Protein AF-A0A963VWY1-F1 (afdb_monomer_lite)

Sequence (181 aa):
KQDLQNGVRTTRPFVKDAGFLKAEIKAGQFFILGGQTAYVAHVGEPIKAPNGETDARLRVVYSNGTESNLLLRSLQRALYKDEAGRRITEPSAGPLFSGERDDDDLASGTIYVLRSKSTLPEIESARDLVHKIGVTGGSVEKRIANAKLDPTFMMADVEVAATYQLFNINRTKLENIIHRV

Foldseek 3Di:
DVCPVVVLKDKDQLEPPPDDDQPDDDAQWWKQFPNKIKHFPDWADWDQDPVRDTKTWTWIAIPVRDTDTDIPVVVSVRLHVDPRIITIDDRPPDPQDDVDADPPWDFQWKKWKKFFPDPPPVRVVCRVPDIQIATDSDDPCVVQVQLLVDVSRVNGHIDTPDMDGDTPDNRVVVVVVVVVD

Radius of gyration: 24.77 Å; chains: 1; bounding box: 52×36×69 Å

Structure (mmCIF, N/CA/C/O backbone):
data_AF-A0A963VWY1-F1
#
_entry.id   AF-A0A963VWY1-F1
#
loop_
_atom_site.group_PDB
_atom_site.id
_atom_site.type_symbol
_atom_site.label_atom_id
_atom_site.label_alt_id
_atom_site.label_comp_id
_atom_site.label_asym_id
_atom_site.label_entity_id
_atom_site.label_seq_id
_atom_site.pdbx_PDB_ins_code
_atom_site.Cartn_x
_atom_site.Cartn_y
_atom_site.Cartn_z
_atom_site.occupancy
_atom_site.B_iso_or_equiv
_atom_site.auth_seq_id
_atom_site.auth_comp_id
_atom_site.auth_asym_id
_atom_site.auth_atom_id
_atom_site.pdbx_PDB_model_num
ATOM 1 N N . LYS A 1 1 ? -2.273 -13.011 6.881 1.00 57.59 1 LYS A N 1
ATOM 2 C CA . LYS A 1 1 ? -0.812 -13.000 7.177 1.00 57.59 1 LYS A CA 1
ATOM 3 C C . LYS A 1 1 ? 0.026 -12.801 5.917 1.00 57.59 1 LYS A C 1
ATOM 5 O O . LYS A 1 1 ? 0.867 -11.914 5.933 1.00 57.59 1 LYS A O 1
ATOM 10 N N . GLN A 1 2 ? -0.233 -13.549 4.842 1.00 61.31 2 GLN A N 1
ATOM 11 C CA . GLN A 1 2 ? 0.478 -13.410 3.564 1.00 61.31 2 GLN A CA 1
ATOM 12 C C . GLN A 1 2 ? 0.409 -11.980 2.990 1.00 61.31 2 GLN A C 1
ATOM 14 O O . GLN A 1 2 ? 1.431 -11.445 2.590 1.00 61.31 2 GLN A O 1
ATOM 19 N N . ASP A 1 3 ? -0.734 -11.294 3.094 1.00 56.38 3 ASP A N 1
ATOM 20 C CA . ASP A 1 3 ? -0.869 -9.894 2.643 1.00 56.38 3 ASP A CA 1
ATOM 21 C C . ASP A 1 3 ? 0.002 -8.885 3.404 1.00 56.38 3 ASP A C 1
ATOM 23 O O . ASP A 1 3 ? 0.471 -7.914 2.816 1.00 56.38 3 ASP A O 1
ATOM 27 N N . LEU A 1 4 ? 0.228 -9.099 4.706 1.00 57.25 4 LEU A N 1
ATOM 28 C CA . LEU A 1 4 ? 1.121 -8.256 5.511 1.00 57.25 4 LEU A CA 1
ATOM 29 C C . LEU A 1 4 ? 2.584 -8.526 5.144 1.00 57.25 4 LEU A C 1
ATOM 31 O O . LEU A 1 4 ? 3.362 -7.592 4.998 1.00 57.25 4 LEU A O 1
ATOM 35 N N . GLN A 1 5 ? 2.943 -9.797 4.942 1.00 53.28 5 GLN A N 1
ATOM 36 C CA . GLN A 1 5 ? 4.290 -10.198 4.517 1.00 53.28 5 GLN A CA 1
ATOM 37 C C . GLN A 1 5 ? 4.613 -9.699 3.105 1.00 53.28 5 GLN A C 1
ATOM 39 O O . GLN A 1 5 ? 5.717 -9.236 2.845 1.00 53.28 5 GLN A O 1
ATOM 44 N N . ASN A 1 6 ? 3.621 -9.718 2.216 1.00 52.34 6 ASN A N 1
ATOM 45 C CA . ASN A 1 6 ? 3.742 -9.226 0.851 1.00 52.34 6 ASN A CA 1
ATOM 46 C C . ASN A 1 6 ? 3.608 -7.697 0.762 1.00 52.34 6 ASN A C 1
ATOM 48 O O . ASN A 1 6 ? 3.665 -7.158 -0.343 1.00 52.34 6 ASN A O 1
ATOM 52 N N . GLY A 1 7 ? 3.383 -6.983 1.873 1.00 56.56 7 GLY A N 1
ATOM 53 C CA . GLY A 1 7 ? 3.181 -5.529 1.895 1.00 56.56 7 GLY A CA 1
ATOM 54 C C . GLY A 1 7 ? 1.988 -5.061 1.054 1.00 56.56 7 GLY A C 1
ATOM 55 O O . GLY A 1 7 ? 2.045 -4.000 0.441 1.00 56.56 7 GLY A O 1
ATOM 56 N N . VAL A 1 8 ? 0.961 -5.902 0.915 1.00 60.47 8 VAL A N 1
ATOM 57 C CA . VAL A 1 8 ? -0.335 -5.572 0.290 1.00 60.47 8 VAL A CA 1
ATOM 58 C C . VAL A 1 8 ? -1.225 -4.835 1.290 1.00 60.47 8 VAL A C 1
ATOM 60 O O . VAL A 1 8 ? -1.980 -3.943 0.919 1.00 60.47 8 VAL A O 1
ATOM 63 N N . ARG A 1 9 ? -1.100 -5.186 2.572 1.00 67.69 9 ARG A N 1
ATOM 64 C CA . ARG A 1 9 ? -1.689 -4.454 3.694 1.00 67.69 9 ARG A CA 1
ATOM 65 C C . ARG A 1 9 ? -0.564 -3.903 4.565 1.00 67.69 9 ARG A C 1
ATOM 67 O O . ARG A 1 9 ? 0.476 -4.542 4.719 1.00 67.69 9 ARG A O 1
ATOM 74 N N . THR A 1 10 ? -0.785 -2.739 5.160 1.00 74.62 10 THR A N 1
ATOM 75 C CA . THR A 1 10 ? 0.132 -2.099 6.113 1.00 74.62 10 THR A CA 1
ATOM 76 C C . THR A 1 10 ? -0.533 -1.973 7.479 1.00 74.62 10 THR A C 1
ATOM 78 O O . THR A 1 10 ? -1.756 -2.041 7.602 1.00 74.62 10 THR A O 1
ATOM 81 N N . THR A 1 11 ? 0.260 -1.824 8.537 1.00 78.31 11 THR A N 1
ATOM 82 C CA . THR A 1 11 ? -0.258 -1.570 9.885 1.00 78.31 11 THR A CA 1
ATOM 83 C C . THR A 1 11 ? -0.064 -0.104 10.241 1.00 78.31 11 THR A C 1
ATOM 85 O O . THR A 1 11 ? 0.976 0.485 9.959 1.00 78.31 11 THR A O 1
ATOM 88 N N . ARG A 1 12 ? -1.070 0.501 10.874 1.00 76.88 12 ARG A N 1
ATOM 89 C CA . ARG A 1 12 ? -0.988 1.859 11.424 1.00 76.88 12 ARG A CA 1
ATOM 90 C C . ARG A 1 12 ? -1.312 1.827 12.917 1.00 76.88 12 ARG A C 1
ATOM 92 O O . ARG A 1 12 ? -2.223 1.087 13.300 1.00 76.88 12 ARG A O 1
ATOM 99 N N . PRO A 1 13 ? -0.587 2.579 13.766 1.00 77.56 13 PRO A N 1
ATOM 100 C CA . PRO A 1 13 ? -0.974 2.823 15.154 1.00 77.56 13 PRO A CA 1
ATOM 101 C C . PRO A 1 13 ? -2.458 3.160 15.264 1.00 77.56 13 PRO A C 1
ATOM 103 O O . PRO A 1 13 ? -2.960 4.005 14.523 1.00 77.56 13 PRO A O 1
ATOM 106 N N . PHE A 1 14 ? -3.174 2.472 16.156 1.00 75.75 14 PHE A N 1
ATOM 107 C CA . PHE A 1 14 ? -4.557 2.824 16.459 1.00 75.75 14 PHE A CA 1
ATOM 108 C C . PHE A 1 14 ? -4.551 4.002 17.439 1.00 75.75 14 PHE A C 1
ATOM 110 O O . PHE A 1 14 ? -4.767 3.846 18.639 1.00 75.75 14 PHE A O 1
ATOM 117 N N . VAL A 1 15 ? -4.202 5.186 16.932 1.00 65.00 15 VAL A N 1
ATOM 118 C CA . VAL A 1 15 ? -4.105 6.398 17.750 1.00 65.00 15 VAL A CA 1
ATOM 119 C C . VAL A 1 15 ? -5.500 6.977 17.956 1.00 65.00 15 VAL A C 1
ATOM 121 O O . VAL A 1 15 ? -6.387 6.882 17.107 1.00 65.00 15 VAL A O 1
ATOM 124 N N . LYS A 1 16 ? -5.702 7.583 19.120 1.00 58.78 16 LYS A N 1
ATOM 125 C CA . LYS A 1 16 ? -6.800 8.514 19.351 1.00 58.78 16 LYS A CA 1
ATOM 126 C C . LYS A 1 16 ? -6.503 9.718 18.452 1.00 58.78 16 LYS A C 1
ATOM 128 O O . LYS A 1 16 ? -5.580 10.454 18.781 1.00 58.78 16 LYS A O 1
ATOM 133 N N . ASP A 1 17 ? -7.176 9.855 17.303 1.00 48.91 17 ASP A N 1
ATOM 134 C CA . ASP A 1 17 ? -6.952 11.002 16.410 1.00 48.91 17 ASP A CA 1
ATOM 135 C C . ASP A 1 17 ? -6.921 12.274 17.262 1.00 48.91 17 ASP A C 1
ATOM 137 O O . ASP A 1 17 ? -7.803 12.485 18.104 1.00 48.91 17 ASP A O 1
ATOM 141 N N . ALA A 1 18 ? -5.851 13.058 17.112 1.00 37.75 18 ALA A N 1
ATOM 142 C CA . ALA A 1 18 ? -5.470 14.188 17.964 1.00 37.75 18 ALA A CA 1
ATOM 143 C C . ALA A 1 18 ? -6.408 15.408 17.823 1.00 37.75 18 ALA A C 1
ATOM 145 O O . ALA A 1 18 ? -5.990 16.557 17.900 1.00 37.75 18 ALA A O 1
ATOM 146 N N . GLY A 1 19 ? -7.694 15.156 17.616 1.00 38.41 19 GLY A N 1
ATOM 147 C CA . GLY A 1 19 ? -8.718 16.141 17.351 1.00 38.41 19 GLY A CA 1
ATOM 148 C C . GLY A 1 19 ? -9.854 15.500 16.562 1.00 38.41 19 GLY A C 1
ATOM 149 O O . GLY A 1 19 ? -9.754 15.284 15.364 1.00 38.41 19 GLY A O 1
ATOM 150 N N . PHE A 1 20 ? -10.967 15.251 17.245 1.00 36.97 20 PHE A N 1
ATOM 151 C CA . PHE A 1 20 ? -12.321 15.267 16.676 1.00 36.97 20 PHE A CA 1
ATOM 152 C C . PHE A 1 20 ? -12.877 14.076 15.879 1.00 36.97 20 PHE A C 1
ATOM 154 O O . PHE A 1 20 ? -14.086 14.079 15.654 1.00 36.97 20 PHE A O 1
ATOM 161 N N . LEU A 1 21 ? -12.137 13.005 15.568 1.00 44.12 21 LEU A N 1
ATOM 162 C CA . LEU A 1 21 ? -12.748 11.814 14.948 1.00 44.12 21 LEU A CA 1
ATOM 163 C C . LEU A 1 21 ? -12.485 10.542 15.762 1.00 44.12 21 LEU A C 1
ATOM 165 O O . LEU A 1 21 ? -11.365 10.084 15.955 1.00 44.12 21 LEU A O 1
ATOM 169 N N . LYS A 1 22 ? -13.556 9.944 16.292 1.00 56.78 22 LYS A N 1
ATOM 170 C CA . LYS A 1 22 ? -13.486 8.599 16.872 1.00 56.78 22 LYS A CA 1
ATOM 171 C C . LYS A 1 22 ? -13.243 7.626 15.729 1.00 56.78 22 LYS A C 1
ATOM 173 O O . LYS A 1 22 ? -14.083 7.535 14.841 1.00 56.78 22 LYS A O 1
ATOM 178 N N . ALA A 1 23 ? -12.133 6.893 15.789 1.00 59.97 23 ALA A N 1
ATOM 179 C CA . ALA A 1 23 ? -11.786 5.888 14.791 1.00 59.97 23 ALA A CA 1
ATOM 180 C C . ALA A 1 23 ? -12.983 4.959 14.516 1.00 59.97 23 ALA A C 1
ATOM 182 O O . ALA A 1 23 ? -13.468 4.258 15.409 1.00 59.97 23 ALA A O 1
ATOM 183 N N . GLU A 1 24 ? -13.481 5.007 13.282 1.00 72.75 24 GLU A N 1
ATOM 184 C CA . GLU A 1 24 ? -14.674 4.282 12.860 1.00 72.75 24 GLU A CA 1
ATOM 185 C C . GLU A 1 24 ? -14.312 2.818 12.564 1.00 72.75 24 GLU A C 1
ATOM 187 O O . GLU A 1 24 ? -13.478 2.536 11.698 1.00 72.75 24 GLU A O 1
ATOM 192 N N . ILE A 1 25 ? -14.930 1.890 13.301 1.00 84.88 25 ILE A N 1
ATOM 193 C CA . ILE A 1 25 ? -14.765 0.442 13.127 1.00 84.88 25 ILE A CA 1
ATOM 194 C C . ILE A 1 25 ? -15.911 -0.064 12.250 1.00 84.88 25 ILE A C 1
ATOM 196 O O . ILE A 1 25 ? -17.076 0.129 12.593 1.00 84.88 25 ILE A O 1
ATOM 200 N N . LYS A 1 26 ? -15.582 -0.729 11.139 1.00 86.56 26 LYS A N 1
ATOM 201 C CA . LYS A 1 26 ? -16.558 -1.294 10.189 1.00 86.56 26 LYS A CA 1
ATOM 202 C C . LYS A 1 26 ? -16.359 -2.797 10.021 1.00 86.56 26 LYS A C 1
ATOM 204 O O . LYS A 1 26 ? -15.270 -3.315 10.270 1.00 86.56 26 LYS A O 1
ATOM 209 N N . ALA A 1 27 ? -17.407 -3.479 9.562 1.00 89.69 27 ALA A N 1
ATOM 210 C CA . ALA A 1 27 ? -17.298 -4.863 9.118 1.00 89.69 27 ALA A CA 1
ATOM 211 C C . ALA A 1 27 ? -16.254 -4.982 7.993 1.00 89.69 27 ALA A C 1
ATOM 213 O O . ALA A 1 27 ? -16.055 -4.046 7.218 1.00 89.69 27 ALA A O 1
ATOM 214 N N . GLY A 1 28 ? -15.570 -6.121 7.930 1.00 86.81 28 GLY A N 1
ATOM 215 C CA . GLY A 1 28 ? -14.507 -6.384 6.962 1.00 86.81 28 GLY A CA 1
ATOM 216 C C . GLY A 1 28 ? -13.115 -5.906 7.392 1.00 86.81 28 GLY A C 1
ATOM 217 O O . GLY A 1 28 ? -12.132 -6.275 6.760 1.00 86.81 28 GLY A O 1
ATOM 218 N N . GLN A 1 29 ? -12.999 -5.123 8.469 1.00 88.81 29 GLN A N 1
ATOM 219 C CA . GLN A 1 29 ? -11.717 -4.556 8.893 1.00 88.81 29 GLN A CA 1
ATOM 220 C C . GLN A 1 29 ? -10.916 -5.494 9.794 1.00 88.81 29 GLN A C 1
ATOM 222 O O . GLN A 1 29 ? -11.466 -6.264 10.587 1.00 88.81 29 GLN A O 1
ATOM 227 N N . PHE A 1 30 ? -9.592 -5.356 9.713 1.00 90.69 30 PHE A N 1
ATOM 228 C CA . PHE A 1 30 ? -8.630 -6.106 10.509 1.00 90.69 30 PHE A CA 1
ATOM 229 C C . PHE A 1 30 ? -7.866 -5.200 11.481 1.00 90.69 30 PHE A C 1
ATOM 231 O O . PHE A 1 30 ? -7.504 -4.062 11.171 1.00 90.69 30 PHE A O 1
ATOM 238 N N . PHE A 1 31 ? -7.560 -5.739 12.655 1.00 91.31 31 PHE A N 1
ATOM 239 C CA . PHE A 1 31 ? -6.825 -5.065 13.720 1.00 91.31 31 PHE A CA 1
ATOM 240 C C . PHE A 1 31 ? -5.796 -6.007 14.344 1.00 91.31 31 PHE A C 1
ATOM 242 O O . PHE A 1 31 ? -5.891 -7.226 14.206 1.00 91.31 31 PHE A O 1
ATOM 249 N N . ILE A 1 32 ? -4.819 -5.439 15.042 1.00 89.75 32 ILE A N 1
ATOM 250 C CA . ILE A 1 32 ? -3.920 -6.156 15.943 1.00 89.75 32 ILE A CA 1
ATOM 251 C C . ILE A 1 32 ? -4.286 -5.733 17.360 1.00 89.75 32 ILE A C 1
ATOM 253 O O . ILE A 1 32 ? -4.268 -4.540 17.660 1.00 89.75 32 ILE A O 1
ATOM 257 N N . LEU A 1 33 ? -4.633 -6.714 18.191 1.00 90.75 33 LEU A N 1
ATOM 258 C CA . LEU A 1 33 ? -4.961 -6.544 19.603 1.00 90.75 33 LEU A CA 1
ATOM 259 C C . LEU A 1 33 ? -4.267 -7.648 20.407 1.00 90.75 33 LEU A C 1
ATOM 261 O O . LEU A 1 33 ? -4.448 -8.832 20.116 1.00 90.75 33 LEU A O 1
ATOM 265 N N . GLY A 1 34 ? -3.458 -7.275 21.394 1.00 87.06 34 GLY A N 1
ATOM 266 C CA . GLY A 1 34 ? -2.678 -8.203 22.215 1.00 87.06 34 GLY A CA 1
ATOM 267 C C . GLY A 1 34 ? -1.741 -9.084 21.384 1.00 87.06 34 GLY A C 1
ATOM 268 O O . GLY A 1 34 ? -1.604 -10.272 21.662 1.00 87.06 34 GLY A O 1
ATOM 269 N N . GLY A 1 35 ? -1.184 -8.542 20.294 1.00 86.38 35 GLY A N 1
ATOM 270 C CA . GLY A 1 35 ? -0.341 -9.285 19.346 1.00 86.38 35 GLY A CA 1
ATOM 271 C C . GLY A 1 35 ? -1.087 -10.278 18.440 1.00 86.38 35 GLY A C 1
ATOM 272 O O . GLY A 1 35 ? -0.460 -10.938 17.612 1.00 86.38 35 GLY A O 1
ATOM 273 N N . GLN A 1 36 ? -2.414 -10.378 18.547 1.00 91.00 36 GLN A N 1
ATOM 274 C CA . GLN A 1 36 ? -3.244 -11.254 17.718 1.00 91.00 36 GLN A CA 1
ATOM 275 C C . GLN A 1 36 ? -4.010 -10.456 16.666 1.00 91.00 36 GLN A C 1
ATOM 277 O O . GLN A 1 36 ? -4.407 -9.315 16.897 1.00 91.00 36 GLN A O 1
ATOM 282 N N . THR A 1 37 ? -4.244 -11.061 15.498 1.00 92.44 37 THR A N 1
ATOM 283 C CA . THR A 1 37 ? -5.091 -10.439 14.475 1.00 92.44 37 THR A CA 1
ATOM 284 C C . THR A 1 37 ? -6.557 -10.644 14.836 1.00 92.44 37 THR A C 1
ATOM 286 O O . THR A 1 37 ? -6.974 -11.772 15.084 1.00 92.44 37 THR A O 1
ATOM 289 N N . ALA A 1 38 ? -7.331 -9.566 14.830 1.00 93.50 38 ALA A N 1
ATOM 290 C CA . ALA A 1 38 ? -8.768 -9.555 15.054 1.00 93.50 38 ALA A CA 1
ATOM 291 C C . ALA A 1 38 ? -9.481 -9.053 13.791 1.00 93.50 38 ALA A C 1
ATOM 293 O O . ALA A 1 38 ? -9.144 -7.992 13.268 1.00 93.50 38 ALA A O 1
ATOM 294 N N . TYR A 1 39 ? -10.456 -9.812 13.303 1.00 94.12 39 TYR A N 1
ATOM 295 C CA . TYR A 1 39 ? -11.268 -9.498 12.130 1.00 94.12 39 TYR A CA 1
ATOM 296 C C . TYR A 1 39 ? -12.703 -9.182 12.544 1.00 94.12 39 TYR A C 1
ATOM 298 O O . TYR A 1 39 ? -13.340 -9.986 13.223 1.00 94.12 39 TYR A O 1
ATOM 306 N N . VAL A 1 40 ? -13.233 -8.033 12.126 1.00 94.50 40 VAL A N 1
ATOM 307 C CA . VAL A 1 40 ? -14.630 -7.660 12.388 1.00 94.50 40 VAL A CA 1
ATOM 308 C C . VAL A 1 40 ? -15.515 -8.286 11.313 1.00 94.50 40 VAL A C 1
ATOM 310 O O . VAL A 1 40 ? -15.699 -7.725 10.237 1.00 94.50 40 VAL A O 1
ATOM 313 N N . ALA A 1 41 ? -16.073 -9.459 11.605 1.00 93.06 41 ALA A N 1
ATOM 314 C CA . ALA A 1 41 ? -16.902 -10.206 10.664 1.00 93.06 41 ALA A CA 1
ATOM 315 C C . ALA A 1 41 ? -18.294 -9.590 10.473 1.00 93.06 41 ALA A C 1
ATOM 317 O O . ALA A 1 41 ? -18.868 -9.699 9.394 1.00 93.06 41 ALA A O 1
ATOM 318 N N . HIS A 1 42 ? -18.847 -8.959 11.511 1.00 94.50 42 HIS A N 1
ATOM 319 C CA . HIS A 1 42 ? -20.174 -8.350 11.456 1.00 94.50 42 HIS A CA 1
ATOM 320 C C . HIS A 1 42 ? -20.297 -7.187 12.444 1.00 94.50 42 HIS A C 1
ATOM 322 O O . HIS A 1 42 ? -19.767 -7.264 13.556 1.00 94.50 42 HIS A O 1
ATOM 328 N N . VAL A 1 43 ? -21.039 -6.149 12.050 1.00 93.56 43 VAL A N 1
ATOM 329 C CA . VAL A 1 43 ? -21.484 -5.040 12.906 1.00 93.56 43 VAL A CA 1
ATOM 330 C C . VAL A 1 43 ? -23.007 -5.104 12.950 1.00 93.56 43 VAL A C 1
ATOM 332 O O . VAL A 1 43 ? -23.650 -5.026 11.911 1.00 93.56 43 VAL A O 1
ATOM 335 N N . GLY A 1 44 ? -23.570 -5.320 14.133 1.00 90.50 44 GLY A N 1
ATOM 336 C CA . GLY A 1 44 ? -25.011 -5.383 14.351 1.00 90.50 44 GLY A CA 1
ATOM 337 C C . GLY A 1 44 ? -25.672 -4.012 14.419 1.00 90.50 44 GLY A C 1
ATOM 338 O O . GLY A 1 44 ? -25.029 -2.982 14.220 1.00 90.50 44 GLY A O 1
ATOM 339 N N . GLU A 1 45 ? -26.962 -4.025 14.745 1.00 90.94 45 GLU A N 1
ATOM 340 C CA . GLU A 1 45 ? -27.785 -2.819 14.775 1.00 90.94 45 GLU A CA 1
ATOM 341 C C . GLU A 1 45 ? -27.235 -1.737 15.725 1.00 90.94 45 GLU A C 1
ATOM 343 O O . GLU A 1 45 ? -26.752 -2.064 16.820 1.00 90.94 45 GLU A O 1
ATOM 348 N N . PRO A 1 46 ? -27.329 -0.451 15.337 1.00 88.88 46 PRO A N 1
ATOM 349 C CA . PRO A 1 46 ? -26.943 0.676 16.174 1.00 88.88 46 PRO A CA 1
ATOM 350 C C . PRO A 1 46 ? -27.723 0.719 17.491 1.00 88.88 46 PRO A C 1
ATOM 352 O O . PRO A 1 46 ? -28.952 0.764 17.521 1.00 88.88 46 PRO A O 1
ATOM 355 N N . ILE A 1 47 ? -26.996 0.799 18.597 1.00 88.62 47 ILE A N 1
ATOM 356 C CA . ILE A 1 47 ? -27.522 0.973 19.947 1.00 88.62 47 ILE A CA 1
ATOM 357 C C . ILE A 1 47 ? -27.231 2.411 20.370 1.00 88.62 47 ILE A C 1
ATOM 359 O O . ILE A 1 47 ? -26.073 2.825 20.428 1.00 88.62 47 ILE A O 1
ATOM 363 N N . LYS A 1 48 ? -28.273 3.183 20.689 1.00 84.75 48 LYS A N 1
ATOM 364 C CA . LYS A 1 48 ? -28.097 4.518 21.273 1.00 84.75 48 LYS A CA 1
ATOM 365 C C . LYS A 1 48 ? -27.690 4.382 22.735 1.00 84.75 48 LYS A C 1
ATOM 367 O O . LYS A 1 48 ? -28.455 3.875 23.553 1.00 84.75 48 LYS A O 1
ATOM 372 N N . ALA A 1 49 ? -26.491 4.844 23.060 1.00 76.75 49 ALA A N 1
ATOM 373 C CA . ALA A 1 49 ? -26.022 4.917 24.429 1.00 76.75 49 ALA A CA 1
ATOM 374 C C . ALA A 1 49 ? -26.583 6.172 25.136 1.00 76.75 49 ALA A C 1
ATOM 376 O O . ALA A 1 49 ? -26.885 7.174 24.481 1.00 76.75 49 ALA A O 1
ATOM 377 N N . PRO A 1 50 ? -26.692 6.164 26.480 1.00 75.12 50 PRO A N 1
ATOM 378 C CA . PRO A 1 50 ? -27.242 7.288 27.251 1.00 75.12 50 PRO A CA 1
ATOM 379 C C . PRO A 1 50 ? -26.489 8.616 27.078 1.00 75.12 50 PRO A C 1
ATOM 381 O O . PRO A 1 50 ? -27.038 9.680 27.326 1.00 75.12 50 PRO A O 1
ATOM 384 N N . ASN A 1 51 ? -25.230 8.561 26.642 1.00 74.19 51 ASN A N 1
ATOM 385 C CA . ASN A 1 51 ? -24.383 9.719 26.352 1.00 74.19 51 ASN A CA 1
ATOM 386 C C . ASN A 1 51 ? -24.579 10.287 24.929 1.00 74.19 51 ASN A C 1
ATOM 388 O O . ASN A 1 51 ? -23.782 11.115 24.497 1.00 74.19 51 ASN A O 1
ATOM 392 N N . GLY A 1 52 ? -25.591 9.820 24.188 1.00 71.56 52 GLY A N 1
ATOM 393 C CA . GLY A 1 52 ? -25.878 10.249 22.816 1.00 71.56 52 GLY A CA 1
ATOM 394 C C . GLY A 1 52 ? -24.976 9.617 21.750 1.00 71.56 52 GLY A C 1
ATOM 395 O O . GLY A 1 52 ? -25.119 9.927 20.570 1.00 71.56 52 GLY A O 1
ATOM 396 N N . GLU A 1 53 ? -24.058 8.728 22.135 1.00 76.56 53 GLU A N 1
ATOM 397 C CA . GLU A 1 53 ? -23.194 8.017 21.194 1.00 76.56 53 GLU A CA 1
ATOM 398 C C . GLU A 1 53 ? -23.850 6.748 20.648 1.00 76.56 53 GLU A C 1
ATOM 400 O O . GLU A 1 53 ? -24.682 6.121 21.301 1.00 76.56 53 GLU A O 1
ATOM 405 N N . THR A 1 54 ? -23.408 6.327 19.466 1.00 81.31 54 THR A N 1
ATOM 406 C CA . THR A 1 54 ? -23.793 5.046 18.873 1.00 81.31 54 THR A CA 1
ATOM 407 C C . THR A 1 54 ? -22.794 3.955 19.260 1.00 81.31 54 THR A C 1
ATOM 409 O O . THR A 1 54 ? -21.583 4.117 19.078 1.00 81.31 54 THR A O 1
ATOM 412 N N . ASP A 1 55 ? -23.303 2.836 19.764 1.00 88.62 55 ASP A N 1
ATOM 413 C CA . ASP A 1 55 ? -22.577 1.577 19.950 1.00 88.62 55 ASP A CA 1
ATOM 414 C C . ASP A 1 55 ? -23.200 0.486 19.064 1.00 88.62 55 ASP A C 1
ATOM 416 O O . ASP A 1 55 ? -24.261 0.686 18.483 1.00 88.62 55 ASP A O 1
ATOM 420 N N . ALA A 1 56 ? -22.551 -0.663 18.927 1.00 91.44 56 ALA A N 1
ATOM 421 C CA . ALA A 1 56 ? -23.092 -1.798 18.180 1.00 91.44 56 ALA A CA 1
ATOM 422 C C . ALA A 1 56 ? -22.483 -3.107 18.685 1.00 91.44 56 ALA A C 1
ATOM 424 O O . ALA A 1 56 ? -21.358 -3.132 19.193 1.00 91.44 56 ALA A O 1
ATOM 425 N N . ARG A 1 57 ? -23.208 -4.218 18.524 1.00 94.44 57 ARG A N 1
ATOM 426 C CA . ARG A 1 57 ? -22.658 -5.560 18.768 1.00 94.44 57 ARG A CA 1
ATOM 427 C C . ARG A 1 57 ? -21.786 -5.984 17.594 1.00 94.44 57 ARG A C 1
ATOM 429 O O . ARG A 1 57 ? -22.223 -5.930 16.452 1.00 94.44 57 ARG A O 1
ATOM 436 N N . LEU A 1 58 ? -20.570 -6.428 17.874 1.00 95.56 58 LEU A N 1
ATOM 437 C CA . LEU A 1 58 ? -19.624 -6.921 16.884 1.00 95.56 58 LEU A CA 1
ATOM 438 C C . LEU A 1 58 ? -19.474 -8.430 17.000 1.00 95.56 58 LEU A C 1
ATOM 440 O O . LEU A 1 58 ? -19.327 -8.950 18.104 1.00 95.56 58 LEU A O 1
ATOM 444 N N . ARG A 1 59 ? -19.393 -9.110 15.855 1.00 96.31 59 ARG A N 1
ATOM 445 C CA . ARG A 1 59 ? -18.793 -10.446 15.777 1.00 96.31 59 ARG A CA 1
ATOM 446 C C . ARG A 1 59 ? -17.340 -10.283 15.358 1.00 96.31 59 ARG A C 1
ATOM 448 O O . ARG A 1 59 ? -17.072 -9.866 14.231 1.00 96.31 59 ARG A O 1
ATOM 455 N N . VAL A 1 60 ? -16.418 -10.601 16.258 1.00 95.69 60 VAL A N 1
ATOM 456 C CA . VAL A 1 60 ? -14.977 -10.514 16.009 1.00 95.69 60 VAL A CA 1
ATOM 457 C C . VAL A 1 60 ? -14.380 -11.912 16.002 1.00 95.69 60 VAL A C 1
ATOM 459 O O . VAL A 1 60 ? -14.597 -12.676 16.937 1.00 95.69 60 VAL A O 1
ATOM 462 N N . VAL A 1 61 ? -13.626 -12.232 14.956 1.00 95.50 61 VAL A N 1
ATOM 463 C CA . VAL A 1 61 ? -12.932 -13.512 14.787 1.00 95.50 61 VAL A CA 1
ATOM 464 C C . VAL A 1 61 ? -11.434 -13.270 14.933 1.00 95.50 61 VAL A C 1
ATOM 466 O O . VAL A 1 61 ? -10.865 -12.429 14.236 1.00 95.50 61 VAL A O 1
ATOM 469 N N . TYR A 1 62 ? -10.787 -13.983 15.845 1.00 94.06 62 TYR A N 1
ATOM 470 C CA . TYR A 1 62 ? -9.356 -13.873 16.102 1.00 94.06 62 TYR A CA 1
ATOM 471 C C . TYR A 1 62 ? -8.562 -14.874 15.260 1.00 94.06 62 TYR A C 1
ATOM 473 O O . TYR A 1 62 ? -9.062 -15.921 14.854 1.00 94.06 62 TYR A O 1
ATOM 481 N N . SER A 1 63 ? -7.281 -14.585 15.022 1.00 91.62 63 SER A N 1
ATOM 482 C CA . SER A 1 63 ? -6.397 -15.446 14.222 1.00 91.62 63 SER A CA 1
ATOM 483 C C . SER A 1 63 ? -6.181 -16.849 14.790 1.00 91.62 63 SER A C 1
ATOM 485 O O . SER A 1 63 ? -5.725 -17.724 14.062 1.00 91.62 63 SER A O 1
ATOM 487 N N . ASN A 1 64 ? -6.459 -17.056 16.076 1.00 92.12 64 ASN A N 1
ATOM 488 C CA . ASN A 1 64 ? -6.410 -18.362 16.731 1.00 92.12 64 ASN A CA 1
ATOM 489 C C . ASN A 1 64 ? -7.725 -19.160 16.579 1.00 92.12 64 ASN A C 1
ATOM 491 O O . ASN A 1 64 ? -7.843 -20.238 17.152 1.00 92.12 64 ASN A O 1
ATOM 495 N N . GLY A 1 65 ? -8.711 -18.635 15.844 1.00 88.31 65 GLY A N 1
ATOM 496 C CA . GLY A 1 65 ? -10.019 -19.257 15.635 1.00 88.31 65 GLY A CA 1
ATOM 497 C C . GLY A 1 65 ? -11.060 -18.934 16.710 1.00 88.31 65 GLY A C 1
ATOM 498 O O . GLY A 1 65 ? -12.217 -19.309 16.547 1.00 88.31 65 GLY A O 1
ATOM 499 N N . THR A 1 66 ? -10.700 -18.227 17.788 1.00 93.31 66 THR A N 1
ATOM 500 C CA . THR A 1 66 ? -11.680 -17.781 18.786 1.00 93.31 66 THR A CA 1
ATOM 501 C C . THR A 1 66 ? -12.599 -16.722 18.187 1.00 93.31 66 THR A C 1
ATOM 503 O O . THR A 1 66 ? -12.152 -15.822 17.476 1.00 93.31 66 THR A 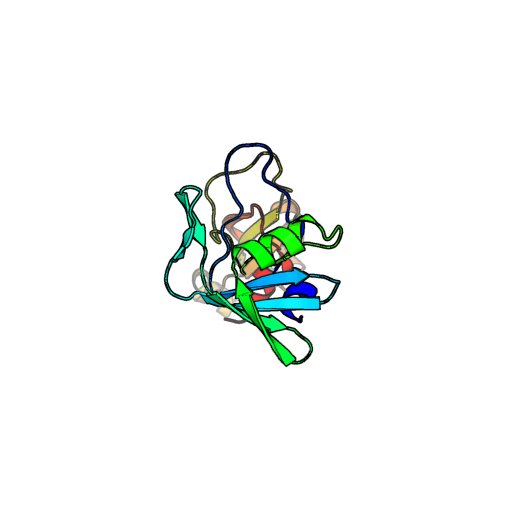O 1
ATOM 506 N N . GLU A 1 67 ? -13.880 -16.781 18.534 1.00 94.75 67 GLU A N 1
ATOM 507 C CA . GLU A 1 67 ? -14.844 -15.732 18.222 1.00 94.75 67 GLU A CA 1
ATOM 508 C C . GLU A 1 67 ? -15.292 -15.019 19.494 1.00 94.75 67 GLU A C 1
ATOM 510 O O . GLU A 1 67 ? -15.421 -15.631 20.554 1.00 94.75 67 GLU A O 1
ATOM 515 N N . SER A 1 68 ? -15.546 -13.719 19.395 1.00 93.25 68 SER A N 1
ATOM 516 C CA . SER A 1 68 ? -16.081 -12.928 20.496 1.00 93.25 68 SER A CA 1
ATOM 517 C C . SER A 1 68 ? -17.210 -12.024 20.023 1.00 93.25 68 SER A C 1
ATOM 519 O O . SER A 1 68 ? -17.151 -11.423 18.946 1.00 93.25 68 SER A O 1
ATOM 521 N N . ASN A 1 69 ? -18.243 -11.931 20.858 1.00 94.06 69 ASN A N 1
ATOM 522 C CA . ASN A 1 69 ? -19.372 -11.028 20.681 1.00 94.06 69 ASN A CA 1
ATOM 523 C C . ASN A 1 69 ? -19.225 -9.838 21.636 1.00 94.06 69 ASN A C 1
ATOM 525 O O . ASN A 1 69 ? -19.680 -9.879 22.783 1.00 94.06 69 ASN A O 1
ATOM 529 N N . LEU A 1 70 ? -18.568 -8.781 21.168 1.00 92.69 70 LEU A N 1
ATOM 530 C CA . LEU A 1 70 ? -18.234 -7.613 21.982 1.00 92.69 70 LEU A CA 1
ATOM 531 C C . LEU A 1 70 ? -18.890 -6.337 21.464 1.00 92.69 70 LEU A C 1
ATOM 533 O O . LEU A 1 70 ? -19.301 -6.245 20.315 1.00 92.69 70 LEU A O 1
ATOM 537 N N . LEU A 1 71 ? -18.990 -5.334 22.330 1.00 91.69 71 LEU A N 1
ATOM 538 C CA . LEU A 1 71 ? -19.431 -4.003 21.924 1.00 91.69 71 LEU A CA 1
ATOM 539 C C . LEU A 1 71 ? -18.330 -3.298 21.128 1.00 91.69 71 LEU A C 1
ATOM 541 O O . LEU A 1 71 ? -17.142 -3.425 21.446 1.00 91.69 71 LEU A O 1
ATOM 545 N N . LEU A 1 72 ? -18.724 -2.507 20.133 1.00 90.25 72 LEU A N 1
ATOM 546 C CA . LEU A 1 72 ? -17.815 -1.712 19.309 1.00 90.25 72 LEU A CA 1
ATOM 547 C C . LEU A 1 72 ? -16.943 -0.807 20.180 1.00 90.25 72 LEU A C 1
ATOM 549 O O . LEU A 1 72 ? -15.721 -0.756 20.013 1.00 90.25 72 LEU A O 1
ATOM 553 N N . ARG A 1 73 ? -17.544 -0.156 21.178 1.00 87.75 73 ARG A N 1
ATOM 554 C CA . ARG A 1 73 ? -16.811 0.669 22.150 1.00 87.75 73 ARG A CA 1
ATOM 555 C C . ARG A 1 73 ? -15.811 -0.124 22.987 1.00 87.75 73 ARG A C 1
ATOM 557 O O . ARG A 1 73 ? -14.754 0.413 23.321 1.00 87.75 73 ARG A O 1
ATOM 564 N N . SER A 1 74 ? -16.105 -1.382 23.306 1.00 89.56 74 SER A N 1
ATOM 565 C CA . SER A 1 74 ? -15.172 -2.253 24.027 1.00 89.56 74 SER A CA 1
ATOM 566 C C . SER A 1 74 ? -13.951 -2.583 23.173 1.00 89.56 74 SER A C 1
ATOM 568 O O . SER A 1 74 ? -12.832 -2.452 23.670 1.00 89.56 74 SER A O 1
ATOM 570 N N . LEU A 1 75 ? -14.144 -2.914 21.887 1.00 90.31 75 LEU A N 1
ATOM 571 C CA . LEU A 1 75 ? -13.031 -3.148 20.955 1.00 90.31 75 LEU A CA 1
ATOM 572 C C . LEU A 1 75 ? -12.137 -1.915 20.857 1.00 90.31 75 LEU A C 1
ATOM 574 O O . LEU A 1 75 ? -10.922 -1.992 20.999 1.00 90.31 75 LEU A O 1
ATOM 578 N N . GLN A 1 76 ? -12.765 -0.761 20.656 1.00 87.62 76 GLN A N 1
ATOM 579 C CA . GLN A 1 76 ? -12.063 0.497 20.476 1.00 87.62 76 GLN A CA 1
ATOM 580 C C . GLN A 1 76 ? -11.259 0.893 21.719 1.00 87.62 76 GLN A C 1
ATOM 582 O O . GLN A 1 76 ? -10.104 1.294 21.608 1.00 87.62 76 GLN A O 1
ATOM 587 N N . ARG A 1 77 ? -11.839 0.747 22.917 1.00 86.25 77 ARG A N 1
ATOM 588 C CA . ARG A 1 77 ? -11.122 0.985 24.179 1.00 86.25 77 ARG A CA 1
ATOM 589 C C . ARG A 1 77 ? -9.963 0.013 24.369 1.00 86.25 77 ARG A C 1
ATOM 591 O O . ARG A 1 77 ? -8.929 0.436 24.874 1.00 86.25 77 ARG A O 1
ATOM 598 N N . ALA A 1 78 ? -10.132 -1.255 23.995 1.00 89.00 78 ALA A N 1
ATOM 599 C CA . ALA A 1 78 ? -9.061 -2.243 24.069 1.00 89.00 78 ALA A CA 1
ATOM 600 C C . ALA A 1 78 ? -7.900 -1.868 23.134 1.00 89.00 78 ALA A C 1
ATOM 602 O O . ALA A 1 78 ? -6.758 -1.838 23.577 1.00 89.00 78 ALA A O 1
ATOM 603 N N . LEU A 1 79 ? -8.200 -1.468 21.894 1.00 87.94 79 LEU A N 1
ATOM 604 C CA . LEU A 1 79 ? -7.197 -1.022 20.921 1.00 87.94 79 LEU A CA 1
ATOM 605 C C . LEU A 1 79 ? -6.470 0.263 21.343 1.00 87.94 79 LEU A C 1
ATOM 607 O O . LEU A 1 79 ? -5.291 0.400 21.050 1.00 87.94 79 LEU A O 1
ATOM 611 N N . TYR A 1 80 ? -7.139 1.191 22.037 1.00 82.88 80 TYR A N 1
ATOM 612 C CA . TYR A 1 80 ? -6.490 2.403 22.558 1.00 82.88 80 TYR A CA 1
ATOM 613 C C . TYR A 1 80 ? -5.571 2.155 23.755 1.00 82.88 80 TYR A C 1
ATOM 615 O O . TYR A 1 80 ? -4.649 2.932 23.978 1.00 82.88 80 TYR A O 1
ATOM 623 N N . LYS A 1 81 ? -5.863 1.136 24.568 1.00 83.81 81 LYS A N 1
ATOM 624 C CA . LYS A 1 81 ? -5.051 0.793 25.745 1.00 83.81 81 LYS A CA 1
ATOM 625 C C . LYS A 1 81 ? -3.847 -0.072 25.394 1.00 83.81 81 LYS A C 1
ATOM 627 O O . LYS A 1 81 ? -2.910 -0.140 26.179 1.00 83.81 81 LYS A O 1
ATOM 632 N N . ASP A 1 82 ? -3.905 -0.758 24.263 1.00 84.88 82 ASP A N 1
ATOM 633 C CA . ASP A 1 82 ? -2.838 -1.620 23.789 1.00 84.88 82 ASP A CA 1
ATOM 634 C C . ASP A 1 82 ? -1.775 -0.796 23.047 1.00 84.88 82 ASP A C 1
ATOM 636 O O . ASP A 1 82 ? -2.044 -0.228 21.989 1.00 84.88 82 ASP A O 1
ATOM 640 N N . GLU A 1 83 ? -0.547 -0.756 23.568 1.00 81.12 83 GLU A N 1
ATOM 641 C CA . GLU A 1 83 ? 0.592 -0.095 22.908 1.00 81.12 83 GLU A CA 1
ATOM 642 C C . GLU A 1 83 ? 0.912 -0.725 21.538 1.00 81.12 83 GLU A C 1
ATOM 644 O O . GLU A 1 83 ? 1.314 -0.041 20.584 1.00 81.12 83 GLU A O 1
ATOM 649 N N . ALA A 1 84 ? 0.661 -2.032 21.411 1.00 81.38 84 ALA A N 1
ATOM 650 C CA . ALA A 1 84 ? 0.760 -2.782 20.165 1.00 81.38 84 ALA A CA 1
ATOM 651 C C . ALA A 1 84 ? -0.536 -2.729 19.334 1.00 81.38 84 ALA A C 1
ATOM 653 O O . ALA A 1 84 ? -0.608 -3.353 18.273 1.00 81.38 84 ALA A O 1
ATOM 654 N N . GLY A 1 85 ? -1.534 -1.953 19.768 1.00 84.62 85 GLY A N 1
ATOM 655 C CA . GLY A 1 85 ? -2.792 -1.739 19.068 1.00 84.62 85 GLY A CA 1
ATOM 656 C C . GLY A 1 85 ? -2.552 -1.138 17.685 1.00 84.62 85 GLY A C 1
ATOM 657 O O . GLY A 1 85 ? -2.026 -0.024 17.536 1.00 84.62 85 GLY A O 1
ATOM 658 N N . ARG A 1 86 ? -2.912 -1.883 16.637 1.00 83.62 86 ARG A N 1
ATOM 659 C CA . ARG A 1 86 ? -2.774 -1.436 15.243 1.00 83.62 86 ARG A CA 1
ATOM 660 C C . ARG A 1 86 ? -4.057 -1.676 14.465 1.00 83.62 86 ARG A C 1
ATOM 662 O O . ARG A 1 86 ? -4.729 -2.687 14.645 1.00 83.62 86 ARG A O 1
ATOM 669 N N . ARG A 1 87 ? -4.353 -0.786 13.522 1.00 85.19 87 ARG A N 1
ATOM 670 C CA . ARG A 1 87 ? -5.273 -1.071 12.419 1.00 85.19 87 ARG A CA 1
ATOM 671 C C . ARG A 1 87 ? -4.479 -1.665 11.270 1.00 85.19 87 ARG A C 1
ATOM 673 O O . ARG A 1 87 ? -3.425 -1.138 10.918 1.00 85.19 87 ARG A O 1
ATOM 680 N N . ILE A 1 88 ? -4.985 -2.740 10.685 1.00 82.62 88 ILE A N 1
ATOM 681 C CA . ILE A 1 88 ? -4.480 -3.256 9.418 1.00 82.62 88 ILE A CA 1
ATOM 682 C C . ILE A 1 88 ? -5.288 -2.557 8.327 1.00 82.62 88 ILE A C 1
ATOM 684 O O . ILE A 1 88 ? -6.519 -2.575 8.350 1.00 82.62 88 ILE A O 1
ATOM 688 N N . THR A 1 89 ? -4.602 -1.878 7.415 1.00 74.94 89 THR A N 1
ATOM 689 C CA . THR A 1 89 ? -5.250 -1.170 6.313 1.00 74.94 89 THR A CA 1
ATOM 690 C C . THR A 1 89 ? -5.954 -2.165 5.394 1.00 74.94 89 THR A C 1
ATOM 692 O O . THR A 1 89 ? -5.548 -3.328 5.261 1.00 74.94 89 THR A O 1
ATOM 695 N N . GLU A 1 90 ? -7.050 -1.721 4.780 1.00 67.44 90 GLU A N 1
ATOM 696 C CA . GLU A 1 90 ? -7.580 -2.452 3.637 1.00 67.44 90 GLU A CA 1
ATOM 697 C C . GLU A 1 90 ? -6.558 -2.407 2.496 1.00 67.44 90 GLU A C 1
ATOM 699 O O . GLU A 1 90 ? -5.785 -1.445 2.427 1.00 67.44 90 GLU A O 1
ATOM 704 N N . PRO A 1 91 ? -6.520 -3.427 1.620 1.00 57.09 91 PRO A N 1
ATOM 705 C CA . PRO A 1 91 ? -5.706 -3.414 0.422 1.00 57.09 91 PRO A CA 1
ATOM 706 C C . PRO A 1 91 ? -6.244 -2.292 -0.459 1.00 57.09 91 PRO A C 1
ATOM 708 O O . PRO A 1 91 ? -7.181 -2.466 -1.231 1.00 57.09 91 PRO A O 1
ATOM 711 N N . SER A 1 92 ? -5.700 -1.099 -0.283 1.00 50.06 92 SER A N 1
ATOM 712 C CA . SER A 1 92 ? -5.876 -0.023 -1.231 1.00 50.06 92 SER A CA 1
ATOM 713 C C . SER A 1 92 ? -4.765 -0.202 -2.244 1.00 50.06 92 SER A C 1
ATOM 715 O O . SER A 1 92 ? -3.589 -0.117 -1.893 1.00 50.06 92 SER A O 1
ATOM 717 N N . ALA A 1 93 ? -5.127 -0.436 -3.500 1.00 46.41 93 ALA A N 1
ATOM 718 C CA . ALA A 1 93 ? -4.182 -0.311 -4.603 1.00 46.41 93 ALA A CA 1
ATOM 719 C C . ALA A 1 93 ? -3.724 1.153 -4.805 1.00 46.41 93 ALA A C 1
ATOM 721 O O . ALA A 1 93 ? -2.988 1.425 -5.749 1.00 46.41 93 ALA A O 1
ATOM 722 N N . GLY A 1 94 ? -4.197 2.095 -3.966 1.00 45.84 94 GLY A N 1
ATOM 723 C CA . GLY A 1 94 ? -4.310 3.501 -4.328 1.00 45.84 94 GLY A CA 1
ATOM 724 C C . GLY A 1 94 ? -5.182 3.643 -5.578 1.00 45.84 94 GLY A C 1
ATOM 725 O O . GLY A 1 94 ? -5.606 2.651 -6.181 1.00 45.84 94 GLY A O 1
ATOM 726 N N . PRO A 1 95 ? -5.459 4.861 -6.045 1.00 42.12 95 PRO A N 1
ATOM 727 C CA . PRO A 1 95 ? -5.617 5.017 -7.474 1.00 42.12 95 PRO A CA 1
ATOM 728 C C . PRO A 1 95 ? -4.299 4.527 -8.088 1.00 42.12 95 PRO A C 1
ATOM 730 O O . PRO A 1 95 ? -3.237 5.034 -7.741 1.00 42.12 95 PRO A O 1
ATOM 733 N N . LEU A 1 96 ? -4.359 3.553 -9.001 1.00 44.34 96 LEU A N 1
ATOM 734 C CA . LEU A 1 96 ? -3.194 3.106 -9.783 1.00 44.34 96 LEU A CA 1
ATOM 735 C C . LEU A 1 96 ? -2.497 4.291 -10.499 1.00 44.34 96 LEU A C 1
ATOM 737 O O . LEU A 1 96 ? -1.359 4.174 -10.941 1.00 44.34 96 LEU A O 1
ATOM 741 N N . PHE A 1 97 ? -3.211 5.420 -10.592 1.00 44.88 97 PHE A N 1
ATOM 742 C CA . PHE A 1 97 ? -2.805 6.728 -11.080 1.00 44.88 97 PHE A CA 1
ATOM 743 C C . PHE A 1 97 ? -3.506 7.807 -10.225 1.00 44.88 97 PHE A C 1
ATOM 745 O O . PHE A 1 97 ? -4.627 8.207 -10.545 1.00 44.88 97 PHE A O 1
ATOM 752 N N . SER A 1 98 ? -2.931 8.259 -9.106 1.00 41.19 98 SER A N 1
ATOM 753 C CA . SER A 1 98 ? -3.396 9.511 -8.487 1.00 41.19 98 SER A CA 1
ATOM 754 C C . SER A 1 98 ? -2.685 10.657 -9.197 1.00 41.19 98 SER A C 1
ATOM 756 O O . SER A 1 98 ? -1.464 10.754 -9.156 1.00 41.19 98 SER A O 1
ATOM 758 N N . GLY A 1 99 ? -3.438 11.501 -9.904 1.00 37.84 99 GLY A N 1
ATOM 759 C CA . GLY A 1 99 ? -2.899 12.649 -10.646 1.00 37.84 99 GLY A CA 1
ATOM 760 C C . GLY A 1 99 ? -2.337 13.774 -9.767 1.00 37.84 99 GLY A C 1
ATOM 761 O O . GLY A 1 99 ? -1.948 14.809 -10.297 1.00 37.84 99 GLY A O 1
ATOM 762 N N . GLU A 1 100 ? -2.294 13.585 -8.448 1.00 40.22 100 GLU A N 1
ATOM 763 C CA . GLU A 1 100 ? -1.816 14.558 -7.471 1.00 40.22 100 GLU A CA 1
ATOM 764 C C . GLU A 1 100 ? -0.650 13.951 -6.677 1.00 40.22 100 GLU A C 1
ATOM 766 O O . GLU A 1 100 ? -0.750 12.829 -6.176 1.00 40.22 100 GLU A O 1
ATOM 771 N N . ARG A 1 101 ? 0.465 14.693 -6.643 1.00 38.75 101 ARG A N 1
ATOM 772 C CA . ARG A 1 101 ? 1.677 14.434 -5.850 1.00 38.75 101 ARG A CA 1
ATOM 773 C C . ARG A 1 101 ? 1.450 14.907 -4.413 1.00 38.75 101 ARG A C 1
ATOM 775 O O . ARG A 1 101 ? 0.966 16.024 -4.241 1.00 38.75 101 ARG A O 1
ATOM 782 N N . ASP A 1 102 ? 1.867 14.118 -3.430 1.00 39.56 102 ASP A N 1
ATOM 783 C CA . ASP A 1 102 ? 2.003 14.543 -2.029 1.00 39.56 102 ASP A CA 1
ATOM 784 C C . ASP A 1 102 ? 3.486 14.824 -1.699 1.00 39.56 102 ASP A C 1
ATOM 786 O O . ASP A 1 102 ? 4.388 14.249 -2.313 1.00 39.56 102 ASP A O 1
ATOM 790 N N . ASP A 1 103 ? 3.759 15.714 -0.743 1.00 35.47 103 ASP A N 1
ATOM 791 C CA . ASP A 1 103 ? 5.118 16.204 -0.428 1.00 35.47 103 ASP A CA 1
ATOM 792 C C . ASP A 1 103 ? 6.036 15.119 0.186 1.00 35.47 103 ASP A C 1
ATOM 794 O O . ASP A 1 103 ? 7.260 15.262 0.181 1.00 35.47 103 ASP A O 1
ATOM 798 N N . ASP A 1 104 ? 5.462 14.000 0.647 1.00 37.22 104 ASP A N 1
ATOM 799 C CA . ASP A 1 104 ? 6.174 12.812 1.150 1.00 37.22 104 ASP A CA 1
ATOM 800 C C . ASP A 1 104 ? 6.401 11.719 0.071 1.00 37.22 104 ASP A C 1
ATOM 802 O O . ASP A 1 104 ? 6.925 10.635 0.366 1.00 37.22 104 ASP A O 1
ATOM 806 N N . ASP A 1 105 ? 6.029 11.963 -1.194 1.00 41.38 105 ASP A N 1
ATOM 807 C CA . ASP A 1 105 ? 6.126 10.964 -2.267 1.00 41.38 105 ASP A CA 1
ATOM 808 C C . ASP A 1 105 ? 7.580 10.706 -2.711 1.00 41.38 105 ASP A C 1
ATOM 810 O O . ASP A 1 105 ? 8.179 11.409 -3.532 1.00 41.38 105 ASP A O 1
ATOM 814 N N . LEU A 1 106 ? 8.149 9.601 -2.221 1.00 44.31 106 LEU A N 1
ATOM 815 C CA . LEU A 1 106 ? 9.423 9.054 -2.691 1.00 44.31 106 LEU A CA 1
ATOM 816 C C . LEU A 1 106 ? 9.324 8.609 -4.165 1.00 44.31 106 LEU A C 1
ATOM 818 O O . LEU A 1 106 ? 8.528 7.736 -4.529 1.00 44.31 106 LEU A O 1
ATOM 822 N N . ALA A 1 107 ? 10.180 9.198 -5.011 1.00 51.66 107 ALA A N 1
ATOM 823 C CA . ALA A 1 107 ? 10.227 9.004 -6.462 1.00 51.66 107 ALA A CA 1
ATOM 824 C C . ALA A 1 107 ? 10.135 7.520 -6.868 1.00 51.66 107 ALA A C 1
ATOM 826 O O . ALA A 1 107 ? 11.044 6.725 -6.625 1.00 51.66 107 ALA A O 1
ATOM 827 N N . SER A 1 108 ? 9.027 7.140 -7.505 1.00 61.03 108 SER A N 1
ATOM 828 C CA . SER A 1 108 ? 8.657 5.728 -7.687 1.00 61.03 108 SER A CA 1
ATOM 829 C C . SER A 1 108 ? 9.070 5.144 -9.045 1.00 61.03 108 SER A C 1
ATOM 831 O O . SER A 1 108 ? 8.856 3.961 -9.309 1.00 61.03 108 SER A O 1
ATOM 833 N N . GLY A 1 109 ? 9.741 5.940 -9.882 1.00 71.06 109 GLY A N 1
ATOM 834 C CA . GLY A 1 109 ? 10.321 5.537 -11.166 1.00 71.06 109 GLY A CA 1
ATOM 835 C C . GLY A 1 109 ? 9.500 5.966 -12.384 1.00 71.06 109 GLY A C 1
ATOM 836 O O . GLY A 1 109 ? 8.575 6.761 -12.281 1.00 71.06 109 GLY A O 1
ATOM 837 N N . THR A 1 110 ? 9.852 5.442 -13.554 1.00 78.12 110 THR A N 1
ATOM 838 C CA . THR A 1 110 ? 9.228 5.757 -14.844 1.00 78.12 110 THR A CA 1
ATOM 839 C C . THR A 1 110 ? 8.973 4.461 -15.604 1.00 78.12 110 THR A C 1
ATOM 841 O O . THR A 1 110 ? 9.905 3.673 -15.804 1.00 78.12 110 THR A O 1
ATOM 844 N N . ILE A 1 111 ? 7.730 4.239 -16.043 1.00 84.25 111 ILE A N 1
ATOM 845 C CA . ILE A 1 111 ? 7.430 3.241 -17.077 1.00 84.25 111 ILE A CA 1
ATOM 846 C C . ILE A 1 111 ? 7.808 3.844 -18.423 1.00 84.25 111 ILE A C 1
ATOM 848 O O . ILE A 1 111 ? 7.468 4.992 -18.712 1.00 84.25 111 ILE A O 1
ATOM 852 N N . TYR A 1 112 ? 8.464 3.057 -19.261 1.00 85.44 112 TYR A N 1
ATOM 853 C CA . TYR A 1 112 ? 8.756 3.420 -20.636 1.00 85.44 112 TYR A CA 1
ATOM 854 C C . TYR A 1 112 ? 8.265 2.329 -21.590 1.00 85.44 112 TYR A C 1
ATOM 856 O O . TYR A 1 112 ? 8.360 1.133 -21.300 1.00 85.44 112 TYR A O 1
ATOM 864 N N . VAL A 1 113 ? 7.736 2.766 -22.731 1.00 89.50 113 VAL A N 1
ATOM 865 C CA . VAL A 1 113 ? 7.303 1.915 -23.842 1.00 89.50 113 VAL A CA 1
ATOM 866 C C . VAL A 1 113 ? 8.185 2.236 -25.036 1.00 89.50 113 VAL A C 1
ATOM 868 O O . VAL A 1 113 ? 8.284 3.398 -25.437 1.00 89.50 113 VAL A O 1
ATOM 871 N N . LEU A 1 114 ? 8.832 1.218 -25.592 1.00 91.50 114 LEU A N 1
ATOM 872 C CA . LEU A 1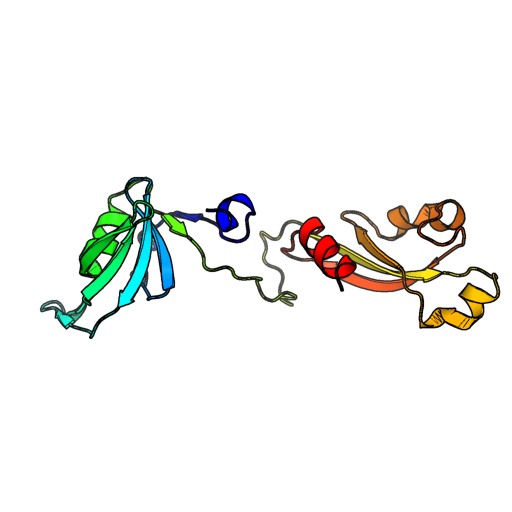 114 ? 9.775 1.365 -26.694 1.00 91.50 114 LEU A CA 1
ATOM 873 C C . LEU A 1 114 ? 9.293 0.641 -27.937 1.00 91.50 114 LEU A C 1
ATOM 875 O O . LEU A 1 114 ? 8.710 -0.441 -27.842 1.00 91.50 114 LEU A O 1
ATOM 879 N N . ARG A 1 115 ? 9.642 1.202 -29.092 1.00 91.12 115 ARG A N 1
ATOM 880 C CA . ARG A 1 115 ? 9.596 0.508 -30.382 1.00 91.12 115 ARG A CA 1
ATOM 881 C C . ARG A 1 115 ? 11.016 0.262 -30.861 1.00 91.12 115 ARG A C 1
ATOM 883 O O . ARG A 1 115 ? 11.865 1.152 -30.785 1.00 91.12 115 ARG A O 1
ATOM 890 N N . SER A 1 116 ? 11.275 -0.950 -31.337 1.00 90.31 116 SER A N 1
ATOM 891 C CA . SER A 1 116 ? 12.558 -1.279 -31.957 1.00 90.31 116 SER A CA 1
ATOM 892 C C . SER A 1 116 ? 12.680 -0.574 -33.307 1.00 90.31 116 SER A C 1
ATOM 894 O O . SER A 1 116 ? 11.694 -0.480 -34.037 1.00 90.31 116 SER A O 1
ATOM 896 N N . LYS A 1 117 ? 13.888 -0.117 -33.652 1.00 89.94 117 LYS A N 1
ATOM 897 C CA . LYS A 1 117 ? 14.284 0.391 -34.977 1.00 89.94 117 LYS A CA 1
ATOM 898 C C . LYS A 1 117 ? 14.997 -0.665 -35.823 1.00 89.94 117 LYS A C 1
ATOM 900 O O . LYS A 1 117 ? 15.629 -0.326 -36.817 1.00 89.94 117 LYS A O 1
ATOM 905 N N . SER A 1 118 ? 14.894 -1.940 -35.445 1.00 88.75 118 SER A N 1
ATOM 906 C CA . SER A 1 118 ? 15.461 -3.033 -36.234 1.00 88.75 118 SER A CA 1
ATOM 907 C C . SER A 1 118 ? 14.918 -3.022 -37.668 1.00 88.75 118 SER A C 1
ATOM 909 O O . SER A 1 118 ? 13.751 -2.677 -37.897 1.00 88.75 118 SER A O 1
ATOM 911 N N . THR A 1 119 ? 15.787 -3.382 -38.611 1.00 87.81 119 THR A N 1
ATOM 912 C CA . THR A 1 119 ? 15.504 -3.553 -40.046 1.00 87.81 119 THR A CA 1
ATOM 913 C C . THR A 1 119 ? 15.271 -5.019 -40.411 1.00 87.81 119 THR A C 1
ATOM 915 O O . THR A 1 119 ? 15.191 -5.371 -41.585 1.00 87.81 119 THR A O 1
ATOM 918 N N . LEU A 1 120 ? 15.194 -5.907 -39.413 1.00 87.69 120 LEU A N 1
ATOM 919 C CA . LEU A 1 120 ? 14.797 -7.291 -39.642 1.00 87.69 120 LEU A CA 1
ATOM 920 C C . LEU A 1 120 ? 13.348 -7.314 -40.157 1.00 87.69 120 LEU A C 1
ATOM 922 O O . LEU A 1 120 ? 12.485 -6.745 -39.483 1.00 87.69 120 LEU A O 1
ATOM 926 N N . PRO A 1 121 ? 13.050 -7.986 -41.288 1.00 86.56 121 PRO A N 1
ATOM 927 C CA . PRO A 1 121 ? 11.724 -7.946 -41.915 1.00 86.56 121 PRO A CA 1
ATOM 928 C C . PRO A 1 121 ? 10.571 -8.328 -40.973 1.00 86.56 121 PRO A C 1
ATOM 930 O O . PRO A 1 121 ? 9.487 -7.749 -41.028 1.00 86.56 121 PRO A O 1
ATOM 933 N N . GLU A 1 122 ? 10.818 -9.272 -40.063 1.00 84.56 122 GLU A N 1
ATOM 934 C CA . GLU A 1 122 ? 9.853 -9.745 -39.059 1.00 84.56 122 GLU A CA 1
ATOM 935 C C . GLU A 1 122 ? 9.511 -8.678 -38.006 1.00 84.56 122 GLU A C 1
ATOM 937 O O . GLU A 1 122 ? 8.383 -8.615 -37.527 1.00 84.56 122 GLU A O 1
ATOM 942 N N . ILE A 1 123 ? 10.466 -7.810 -37.660 1.00 84.25 123 ILE A N 1
ATOM 943 C CA . ILE A 1 123 ? 10.278 -6.734 -36.674 1.00 84.25 123 ILE A CA 1
ATOM 944 C C . ILE A 1 123 ? 9.764 -5.472 -37.362 1.00 84.25 123 ILE A C 1
ATOM 946 O O . ILE A 1 123 ? 8.909 -4.772 -36.827 1.00 84.25 123 ILE A O 1
ATOM 950 N N . GLU A 1 124 ? 10.272 -5.182 -38.558 1.00 85.19 124 GLU A N 1
ATOM 951 C CA . GLU A 1 124 ? 9.873 -4.023 -39.347 1.00 85.19 124 GLU A CA 1
ATOM 952 C C . GLU A 1 124 ? 8.398 -4.093 -39.762 1.00 85.19 124 GLU A C 1
ATOM 954 O O . GLU A 1 124 ? 7.681 -3.105 -39.611 1.00 85.19 124 GLU A O 1
ATOM 959 N N . SER A 1 125 ? 7.924 -5.266 -40.194 1.00 85.81 125 SER A N 1
ATOM 960 C CA . SER A 1 125 ? 6.507 -5.496 -40.521 1.00 85.81 125 SER A CA 1
ATOM 961 C C . SER A 1 125 ? 5.574 -5.456 -39.303 1.00 85.81 125 SER A C 1
ATOM 963 O O . SER A 1 125 ? 4.383 -5.191 -39.456 1.00 85.81 125 SER A O 1
ATOM 965 N N . ALA A 1 126 ? 6.104 -5.662 -38.093 1.00 84.19 126 ALA A N 1
ATOM 966 C CA . ALA A 1 126 ? 5.353 -5.698 -36.839 1.00 84.19 126 ALA A CA 1
ATOM 967 C C . ALA A 1 126 ? 5.696 -4.528 -35.894 1.00 84.19 126 ALA A C 1
ATOM 969 O O . ALA A 1 126 ? 5.455 -4.612 -34.687 1.00 84.19 126 ALA A O 1
ATOM 970 N N . ARG A 1 127 ? 6.252 -3.425 -36.417 1.00 82.12 127 ARG A N 1
ATOM 971 C CA . ARG A 1 127 ? 6.783 -2.310 -35.606 1.00 82.12 127 ARG A CA 1
ATOM 972 C C . ARG A 1 127 ? 5.730 -1.658 -34.697 1.00 82.12 127 ARG A C 1
ATOM 974 O O . ARG A 1 127 ? 6.062 -1.193 -33.607 1.00 82.12 127 ARG A O 1
ATOM 981 N N . ASP A 1 128 ? 4.469 -1.677 -35.123 1.00 82.00 128 ASP A N 1
ATOM 982 C CA . ASP A 1 128 ? 3.326 -1.155 -34.363 1.00 82.00 128 ASP A CA 1
ATOM 983 C C . ASP A 1 128 ? 2.681 -2.183 -33.422 1.00 82.00 128 ASP A C 1
ATOM 985 O O . ASP A 1 128 ? 1.781 -1.833 -32.664 1.00 82.00 128 ASP A O 1
ATOM 989 N N . LEU A 1 129 ? 3.131 -3.439 -33.450 1.00 82.44 129 LEU A N 1
ATOM 990 C CA . LEU A 1 129 ? 2.605 -4.526 -32.619 1.00 82.44 129 LEU A CA 1
ATOM 991 C C . LEU A 1 129 ? 3.591 -4.946 -31.525 1.00 82.44 129 LEU A C 1
ATOM 993 O O . LEU A 1 129 ? 3.179 -5.362 -30.445 1.00 82.44 129 LEU A O 1
ATOM 997 N N . VAL A 1 130 ? 4.895 -4.852 -31.797 1.00 83.25 130 VAL A N 1
ATOM 998 C CA . VAL A 1 130 ? 5.944 -5.290 -30.873 1.00 83.25 130 VAL A CA 1
ATOM 999 C C . VAL A 1 130 ? 6.478 -4.098 -30.088 1.00 83.25 130 VAL A C 1
ATOM 1001 O O . VAL A 1 130 ? 7.314 -3.327 -30.566 1.00 83.25 130 VAL A O 1
ATOM 1004 N N . HIS A 1 131 ? 6.040 -3.989 -28.835 1.00 88.12 131 HIS A N 1
ATOM 1005 C CA . HIS A 1 131 ? 6.548 -2.997 -27.891 1.00 88.12 131 HIS A CA 1
ATOM 1006 C C . HIS A 1 131 ? 7.336 -3.648 -26.766 1.00 88.12 131 HIS A C 1
ATOM 1008 O O . HIS A 1 131 ? 6.923 -4.653 -26.189 1.00 88.12 131 HIS A O 1
ATOM 1014 N N . LYS A 1 132 ? 8.446 -3.013 -26.383 1.00 87.75 132 LYS A N 1
ATOM 1015 C CA . LYS A 1 132 ? 9.119 -3.335 -25.124 1.00 87.75 132 LYS A CA 1
ATOM 1016 C C . LYS A 1 132 ? 8.623 -2.393 -24.038 1.00 87.75 132 LYS A C 1
ATOM 1018 O O . LYS A 1 132 ? 8.851 -1.189 -24.115 1.00 87.75 132 LYS A O 1
ATOM 1023 N N . ILE A 1 133 ? 8.013 -2.953 -22.998 1.00 87.50 133 ILE A N 1
ATOM 1024 C CA . ILE A 1 133 ? 7.606 -2.214 -21.799 1.00 87.50 133 ILE A CA 1
ATOM 1025 C C . ILE A 1 133 ? 8.606 -2.505 -20.680 1.00 87.50 133 ILE A C 1
ATOM 1027 O O . ILE A 1 133 ? 9.002 -3.658 -20.473 1.00 87.50 133 ILE A O 1
ATOM 1031 N N . GLY A 1 134 ? 9.057 -1.472 -19.976 1.00 78.75 134 GLY A N 1
ATOM 1032 C CA . GLY A 1 134 ? 9.960 -1.617 -18.838 1.00 78.75 134 GLY A CA 1
ATOM 1033 C C . GLY A 1 134 ? 9.791 -0.502 -17.817 1.00 78.75 134 GLY A C 1
ATOM 1034 O O . GLY A 1 134 ? 9.157 0.516 -18.085 1.00 78.75 134 GLY A O 1
ATOM 1035 N N . VAL A 1 135 ? 10.372 -0.701 -16.633 1.00 79.62 135 VAL A N 1
ATOM 1036 C CA . VAL A 1 135 ? 10.341 0.271 -15.533 1.00 79.62 135 VAL A CA 1
ATOM 1037 C C . VAL A 1 135 ? 11.771 0.617 -15.119 1.00 79.62 135 VAL A C 1
ATOM 1039 O O . VAL A 1 135 ? 12.653 -0.241 -15.106 1.00 79.62 135 VAL A O 1
ATOM 1042 N N . THR A 1 136 ? 12.037 1.884 -14.803 1.00 74.69 136 THR A N 1
ATOM 1043 C CA . THR A 1 136 ? 13.343 2.341 -14.298 1.00 74.69 136 THR A CA 1
ATOM 1044 C C . THR A 1 136 ? 13.176 3.315 -13.137 1.00 74.69 136 THR A C 1
ATOM 1046 O O . THR A 1 136 ? 12.236 4.097 -13.115 1.00 74.69 136 THR A O 1
ATOM 1049 N N . GLY A 1 137 ? 14.082 3.272 -12.156 1.00 69.81 137 GLY A N 1
ATOM 1050 C CA . GLY A 1 137 ? 14.163 4.295 -11.100 1.00 69.81 137 GLY A CA 1
ATOM 1051 C C . GLY A 1 137 ? 15.048 5.493 -11.468 1.00 69.81 137 GLY A C 1
ATOM 1052 O O . GLY A 1 137 ? 15.078 6.472 -10.734 1.00 69.81 137 GLY A O 1
ATOM 1053 N N . GLY A 1 138 ? 15.800 5.393 -12.567 1.00 72.81 138 GLY A N 1
ATOM 1054 C CA . GLY A 1 138 ? 16.658 6.457 -13.091 1.00 72.81 138 GLY A CA 1
ATOM 1055 C C . GLY A 1 138 ? 16.117 7.019 -14.404 1.00 72.81 138 GLY A C 1
ATOM 1056 O O . GLY A 1 138 ? 14.965 6.793 -14.761 1.00 72.81 138 GLY A O 1
ATOM 1057 N N . SER A 1 139 ? 16.961 7.722 -15.157 1.00 82.81 139 SER A N 1
ATOM 1058 C CA . SER A 1 139 ? 16.552 8.269 -16.453 1.00 82.81 139 SER A CA 1
ATOM 1059 C C . SER A 1 139 ? 16.332 7.154 -17.489 1.00 82.81 139 SER A C 1
ATOM 1061 O O . SER A 1 139 ? 17.041 6.139 -17.493 1.00 82.81 139 SER A O 1
ATOM 1063 N N . VAL A 1 140 ? 15.328 7.323 -18.355 1.00 86.38 140 VAL A N 1
ATOM 1064 C CA . VAL A 1 140 ? 15.003 6.345 -19.409 1.00 86.38 140 VAL A CA 1
ATOM 1065 C C . VAL A 1 140 ? 16.145 6.272 -20.419 1.00 86.38 140 VAL A C 1
ATOM 1067 O O . VAL A 1 140 ? 16.535 5.184 -20.829 1.00 86.38 140 VAL A O 1
ATOM 1070 N N . GLU A 1 141 ? 16.763 7.411 -20.722 1.00 89.00 141 GLU A N 1
ATOM 1071 C CA . GLU A 1 141 ? 17.885 7.556 -21.653 1.00 89.00 141 GLU A CA 1
ATOM 1072 C C . GLU A 1 141 ? 19.067 6.687 -21.218 1.00 89.00 141 GLU A C 1
ATOM 1074 O O . GLU A 1 141 ? 19.628 5.949 -22.023 1.00 89.00 141 GLU A O 1
ATOM 1079 N N . LYS A 1 142 ? 19.403 6.694 -19.919 1.00 87.94 142 LYS A N 1
ATOM 1080 C CA . LYS A 1 142 ? 20.460 5.831 -19.374 1.00 87.94 142 LYS A CA 1
ATOM 1081 C C . LYS A 1 142 ? 20.112 4.351 -19.491 1.00 87.94 142 LYS A C 1
ATOM 1083 O O . LYS A 1 142 ? 21.006 3.538 -19.709 1.00 87.94 142 LYS A O 1
ATOM 1088 N N . ARG A 1 143 ? 18.832 3.985 -19.353 1.00 86.69 143 ARG A N 1
ATOM 1089 C CA . ARG A 1 143 ? 18.395 2.584 -19.443 1.00 86.69 143 ARG A CA 1
ATOM 1090 C C . ARG A 1 143 ? 18.474 2.037 -20.869 1.00 86.69 143 ARG A C 1
ATOM 1092 O O . ARG A 1 143 ? 18.745 0.845 -21.016 1.00 86.69 143 ARG A O 1
ATOM 1099 N N . ILE A 1 144 ? 18.262 2.892 -21.873 1.00 91.19 144 ILE A N 1
ATOM 1100 C CA . ILE A 1 144 ? 18.263 2.526 -23.301 1.00 91.19 144 ILE A CA 1
ATOM 1101 C C . ILE A 1 144 ? 19.570 2.866 -24.033 1.00 91.19 144 ILE A C 1
ATOM 1103 O O . ILE A 1 144 ? 19.695 2.557 -25.212 1.00 91.19 144 ILE A O 1
ATOM 1107 N N . ALA A 1 145 ? 20.557 3.465 -23.358 1.00 90.00 145 ALA A N 1
ATOM 1108 C CA . ALA A 1 145 ? 21.797 3.947 -23.978 1.00 90.00 145 ALA A CA 1
ATOM 1109 C C . ALA A 1 145 ? 22.559 2.879 -24.787 1.00 90.00 145 ALA A C 1
ATOM 1111 O O . ALA A 1 145 ? 23.217 3.201 -25.772 1.00 90.00 145 ALA A O 1
ATOM 1112 N N . ASN A 1 146 ? 22.447 1.607 -24.392 1.00 89.00 146 ASN A N 1
ATOM 1113 C CA . ASN A 1 146 ? 23.091 0.473 -25.058 1.00 89.00 146 ASN A CA 1
ATOM 1114 C C . ASN A 1 146 ? 22.081 -0.486 -25.709 1.00 89.00 146 ASN A C 1
ATOM 1116 O O . ASN A 1 146 ? 22.370 -1.673 -25.833 1.00 89.00 146 ASN A O 1
ATOM 1120 N N . ALA A 1 147 ? 20.905 0.005 -26.121 1.00 88.44 147 ALA A N 1
ATOM 1121 C CA . ALA A 1 147 ? 19.831 -0.840 -26.651 1.00 88.44 147 ALA A CA 1
ATOM 1122 C C . ALA A 1 147 ? 20.280 -1.729 -27.825 1.00 88.44 147 ALA A C 1
ATOM 1124 O O . ALA A 1 147 ? 19.998 -2.923 -27.837 1.00 88.44 147 ALA A O 1
ATOM 1125 N N . LYS A 1 148 ? 21.095 -1.187 -28.738 1.00 89.75 148 LYS A N 1
ATOM 1126 C CA . LYS A 1 148 ? 21.659 -1.927 -29.878 1.00 89.75 148 LYS A CA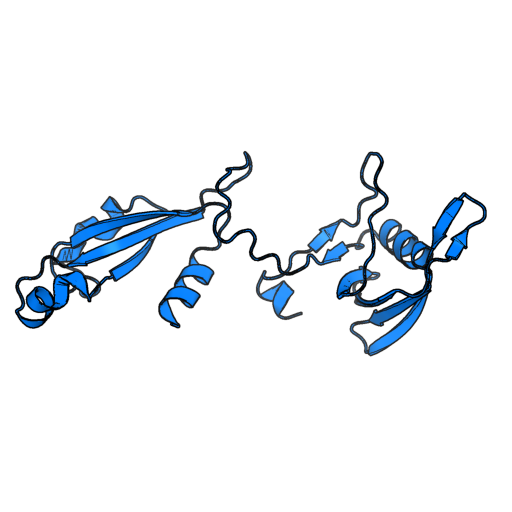 1
ATOM 1127 C C . LYS A 1 148 ? 22.527 -3.141 -29.511 1.00 89.75 148 LYS A C 1
ATOM 1129 O O . LYS A 1 148 ? 22.792 -3.975 -30.367 1.00 89.75 148 LYS A O 1
ATOM 1134 N N . LEU A 1 149 ? 23.013 -3.223 -28.271 1.00 87.06 149 LEU A N 1
ATOM 1135 C CA . LEU A 1 149 ? 23.867 -4.313 -27.782 1.00 87.06 149 LEU A CA 1
ATOM 1136 C C . LEU A 1 149 ? 23.127 -5.279 -26.849 1.00 87.06 149 LEU A C 1
ATOM 1138 O O . LEU A 1 149 ? 23.735 -6.232 -26.368 1.00 87.06 149 LEU A O 1
ATOM 1142 N N . ASP A 1 150 ? 21.850 -5.028 -26.561 1.00 83.69 150 ASP A N 1
ATOM 1143 C CA . ASP A 1 150 ? 21.069 -5.806 -25.604 1.00 83.69 150 ASP A CA 1
ATOM 1144 C C . ASP A 1 150 ? 19.945 -6.567 -26.340 1.00 83.69 150 ASP A C 1
ATOM 1146 O O . ASP A 1 150 ? 19.107 -5.959 -27.021 1.00 83.69 150 ASP A O 1
ATOM 1150 N N . PRO A 1 151 ? 19.900 -7.910 -26.218 1.00 84.94 151 PRO A N 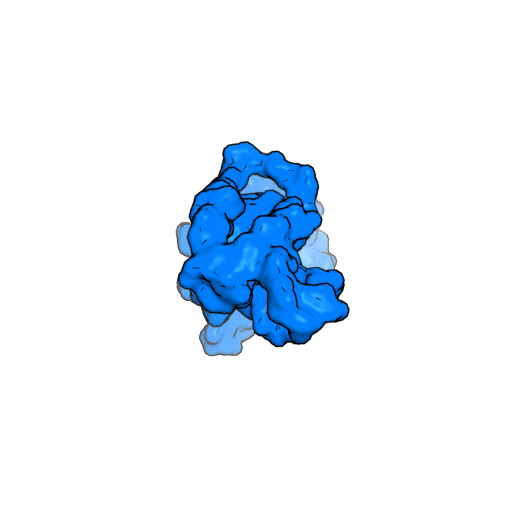1
ATOM 1151 C CA . PRO A 1 151 ? 18.919 -8.738 -26.917 1.00 84.94 151 PRO A CA 1
ATOM 1152 C C . PRO A 1 151 ? 17.480 -8.425 -26.493 1.00 84.94 151 PRO A C 1
ATOM 1154 O O . PRO A 1 151 ? 16.550 -8.637 -27.267 1.00 84.94 151 PRO A O 1
ATOM 1157 N N . THR A 1 152 ? 17.287 -7.839 -25.310 1.00 81.19 152 THR A N 1
ATOM 1158 C CA . THR A 1 152 ? 15.986 -7.374 -24.808 1.00 81.19 152 THR A CA 1
ATOM 1159 C C . THR A 1 152 ? 15.353 -6.306 -25.709 1.00 81.19 152 THR A C 1
ATOM 1161 O O . THR A 1 152 ? 14.134 -6.130 -25.694 1.00 81.19 152 THR A O 1
ATOM 1164 N N . PHE A 1 153 ? 16.167 -5.595 -26.496 1.00 84.31 153 PHE A N 1
ATOM 1165 C CA . PHE A 1 153 ? 15.728 -4.581 -27.460 1.00 84.31 153 PHE A CA 1
ATOM 1166 C C . PHE A 1 153 ? 15.913 -5.033 -28.913 1.00 84.31 153 PHE A C 1
ATOM 1168 O O . PHE A 1 153 ? 15.926 -4.210 -29.831 1.00 84.31 153 PHE A O 1
ATOM 1175 N N . MET A 1 154 ? 16.032 -6.347 -29.130 1.00 87.12 154 MET A N 1
ATOM 1176 C CA . MET A 1 154 ? 16.222 -6.953 -30.448 1.00 87.12 154 MET A CA 1
ATOM 1177 C C . MET A 1 154 ? 17.503 -6.480 -31.153 1.00 87.12 154 MET A C 1
ATOM 1179 O O . MET A 1 154 ? 17.531 -6.375 -32.378 1.00 87.12 154 MET A O 1
ATOM 1183 N N . MET A 1 155 ? 18.556 -6.182 -30.376 1.00 86.56 155 MET A N 1
ATOM 1184 C CA . MET A 1 155 ? 19.879 -5.779 -30.877 1.00 86.56 155 MET A CA 1
ATOM 1185 C C . MET A 1 155 ? 19.841 -4.574 -31.835 1.00 86.56 155 MET A C 1
ATOM 1187 O O . MET A 1 155 ? 20.653 -4.465 -32.753 1.00 86.56 155 MET A O 1
ATOM 1191 N N . ALA A 1 156 ? 18.889 -3.662 -31.634 1.00 89.69 156 ALA A N 1
ATOM 1192 C CA . ALA A 1 156 ? 18.730 -2.466 -32.450 1.00 89.69 156 ALA A CA 1
ATOM 1193 C C . ALA A 1 156 ? 18.513 -1.225 -31.581 1.00 89.69 156 ALA A C 1
ATOM 1195 O O . ALA A 1 156 ? 18.188 -1.314 -30.394 1.00 89.69 156 ALA A O 1
ATOM 1196 N N . ASP A 1 157 ? 18.683 -0.052 -32.189 1.00 91.56 157 ASP A N 1
ATOM 1197 C CA . ASP A 1 157 ? 18.270 1.194 -31.556 1.00 91.56 157 ASP A CA 1
ATOM 1198 C C . ASP A 1 157 ? 16.755 1.195 -31.318 1.00 91.56 157 ASP A C 1
ATOM 1200 O O . ASP A 1 157 ? 15.990 0.467 -31.955 1.00 91.56 157 ASP A O 1
ATOM 1204 N N . VAL A 1 158 ? 16.313 2.024 -30.382 1.00 92.50 158 VAL A N 1
ATOM 1205 C CA . VAL A 1 158 ? 14.916 2.095 -29.952 1.00 92.50 158 VAL A CA 1
ATOM 1206 C C . VAL A 1 158 ? 14.434 3.534 -29.953 1.00 92.50 158 VAL A C 1
ATOM 1208 O O . VAL A 1 158 ? 15.210 4.468 -29.750 1.00 92.50 158 VAL A O 1
ATOM 1211 N N . GLU A 1 159 ? 13.139 3.722 -30.168 1.00 91.94 159 GLU A N 1
ATOM 1212 C CA . GLU A 1 159 ? 12.463 4.984 -29.879 1.00 91.94 159 GLU A CA 1
ATOM 1213 C C . GLU A 1 159 ? 11.548 4.849 -28.672 1.00 91.94 159 GLU A C 1
ATOM 1215 O O . GLU A 1 159 ? 10.954 3.798 -28.429 1.00 91.94 159 GLU A O 1
ATOM 1220 N N . VAL A 1 160 ? 11.429 5.943 -27.927 1.00 91.06 160 VAL A N 1
ATOM 1221 C CA . VAL A 1 160 ? 10.498 6.054 -26.812 1.00 91.06 160 VAL A CA 1
ATOM 1222 C C . VAL A 1 160 ? 9.132 6.426 -27.377 1.00 91.06 160 VAL A C 1
ATOM 1224 O O . VAL A 1 160 ? 8.925 7.551 -27.819 1.00 91.06 160 VAL A O 1
ATOM 1227 N N . ALA A 1 161 ? 8.207 5.470 -27.369 1.00 87.44 161 ALA A N 1
ATOM 1228 C CA . ALA A 1 161 ? 6.836 5.681 -27.822 1.00 87.44 161 ALA A CA 1
ATOM 1229 C C . ALA A 1 161 ? 5.983 6.374 -26.750 1.00 87.44 161 ALA A C 1
ATOM 1231 O O . ALA A 1 161 ? 5.113 7.175 -27.079 1.00 87.44 161 ALA A O 1
ATOM 1232 N N . ALA A 1 162 ? 6.228 6.066 -25.473 1.00 81.38 162 ALA A N 1
ATOM 1233 C CA . ALA A 1 162 ? 5.557 6.706 -24.346 1.00 81.38 162 ALA A CA 1
ATOM 1234 C C . ALA A 1 162 ? 6.378 6.582 -23.057 1.00 81.38 162 ALA A C 1
ATOM 1236 O O . ALA A 1 162 ? 7.113 5.607 -22.862 1.00 81.38 162 ALA A O 1
ATOM 1237 N N . THR A 1 163 ? 6.199 7.544 -22.152 1.00 79.94 163 THR A N 1
ATOM 1238 C CA . THR A 1 163 ? 6.705 7.492 -20.777 1.00 79.94 163 THR A CA 1
ATOM 1239 C C . THR A 1 163 ? 5.611 7.874 -19.795 1.00 79.94 163 THR A C 1
ATOM 1241 O O . THR A 1 163 ? 4.812 8.772 -20.048 1.00 79.94 163 THR A O 1
ATOM 1244 N N . TYR A 1 164 ? 5.593 7.190 -18.655 1.00 76.56 164 TYR A N 1
ATOM 1245 C CA . TYR A 1 164 ? 4.649 7.446 -17.574 1.00 76.56 164 TYR A CA 1
ATOM 1246 C C . TYR A 1 164 ? 5.424 7.535 -16.265 1.00 76.56 164 TYR A C 1
ATOM 1248 O O . TYR A 1 164 ? 6.115 6.588 -15.883 1.00 76.56 164 TYR A O 1
ATOM 1256 N N . GLN A 1 165 ? 5.340 8.684 -15.594 1.00 68.50 165 GLN A N 1
ATOM 1257 C CA . GLN A 1 165 ? 5.954 8.857 -14.280 1.00 68.50 165 GLN A CA 1
ATOM 1258 C C . GLN A 1 165 ? 5.132 8.114 -13.231 1.00 68.50 165 GLN A C 1
ATOM 1260 O O . GLN A 1 165 ? 3.905 8.202 -13.211 1.00 68.50 165 GLN A O 1
ATOM 1265 N N . LEU A 1 166 ? 5.826 7.366 -12.379 1.00 64.56 166 LEU A N 1
ATOM 1266 C CA . LEU A 1 166 ? 5.234 6.650 -11.265 1.00 64.56 166 LEU A CA 1
ATOM 1267 C C . LEU A 1 166 ? 5.389 7.477 -9.993 1.00 64.56 166 LEU A C 1
ATOM 1269 O O . LEU A 1 166 ? 6.497 7.885 -9.630 1.00 64.56 166 LEU A O 1
ATOM 1273 N N . PHE A 1 167 ? 4.276 7.632 -9.289 1.00 57.25 167 PHE A N 1
ATOM 1274 C CA . PHE A 1 167 ? 4.210 8.191 -7.947 1.00 57.25 167 PHE A CA 1
ATOM 1275 C C . PHE A 1 167 ? 3.577 7.157 -7.026 1.00 57.25 167 PHE A C 1
ATOM 1277 O O . PHE A 1 167 ? 2.632 6.476 -7.413 1.00 57.25 167 PHE A O 1
ATOM 1284 N N . ASN A 1 168 ? 4.142 7.004 -5.835 1.00 51.50 168 ASN A N 1
ATOM 1285 C CA . ASN A 1 168 ? 3.691 6.113 -4.777 1.00 51.50 168 ASN A CA 1
ATOM 1286 C C . ASN A 1 168 ? 3.462 4.628 -5.181 1.00 51.50 168 ASN A C 1
ATOM 1288 O O . ASN A 1 168 ? 2.596 3.951 -4.627 1.00 51.50 168 ASN A O 1
ATOM 1292 N N . ILE A 1 169 ? 4.226 4.084 -6.147 1.00 58.09 169 ILE A N 1
ATOM 1293 C CA . ILE A 1 169 ? 4.046 2.706 -6.666 1.00 58.09 169 ILE A CA 1
ATOM 1294 C C . ILE A 1 169 ? 5.290 1.828 -6.469 1.00 58.09 169 ILE A C 1
ATOM 1296 O O . ILE A 1 169 ? 6.420 2.196 -6.785 1.00 58.09 169 ILE A O 1
ATOM 1300 N N . ASN A 1 170 ? 5.078 0.585 -6.019 1.00 56.69 170 ASN A N 1
ATOM 1301 C CA . ASN A 1 170 ? 6.131 -0.429 -5.988 1.00 56.69 170 ASN A CA 1
ATOM 1302 C C . ASN A 1 170 ? 6.429 -0.954 -7.407 1.00 56.69 170 ASN A C 1
ATOM 1304 O O . ASN A 1 170 ? 5.719 -1.821 -7.926 1.00 56.69 170 ASN A O 1
ATOM 1308 N N . ARG A 1 171 ? 7.518 -0.454 -8.004 1.00 61.56 171 ARG A N 1
ATOM 1309 C CA . ARG A 1 171 ? 7.982 -0.783 -9.366 1.00 61.56 171 ARG A CA 1
ATOM 1310 C C . ARG A 1 171 ? 8.036 -2.282 -9.682 1.00 61.56 171 ARG A C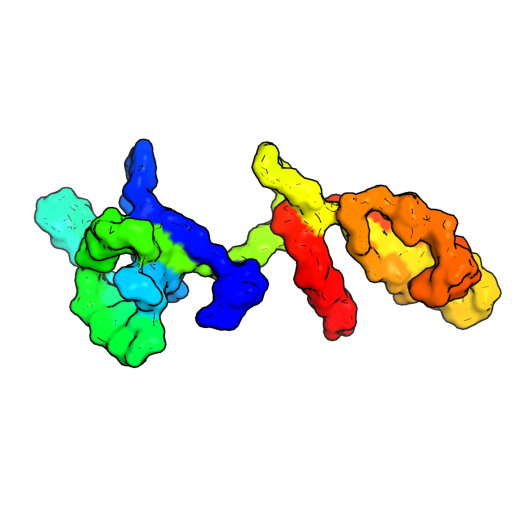 1
ATOM 1312 O O . ARG A 1 171 ? 7.587 -2.698 -10.742 1.00 61.56 171 ARG A O 1
ATOM 1319 N N . THR A 1 172 ? 8.547 -3.096 -8.757 1.00 60.94 172 THR A N 1
ATOM 1320 C CA . THR A 1 172 ? 8.766 -4.532 -8.982 1.00 60.94 172 THR A CA 1
ATOM 1321 C C . THR A 1 172 ? 7.441 -5.283 -9.041 1.00 60.94 172 THR A C 1
ATOM 1323 O O . THR A 1 172 ? 7.271 -6.188 -9.852 1.00 60.94 172 THR A O 1
ATOM 1326 N N . LYS A 1 173 ? 6.470 -4.886 -8.210 1.00 63.00 173 LYS A N 1
ATOM 1327 C CA . LYS A 1 173 ? 5.124 -5.467 -8.259 1.00 63.00 173 LYS A CA 1
ATOM 1328 C C . LYS A 1 173 ? 4.400 -5.099 -9.549 1.00 63.00 173 LYS A C 1
ATOM 1330 O O . LYS A 1 173 ? 3.778 -5.971 -10.144 1.00 63.00 173 LYS A O 1
ATOM 1335 N N . LEU A 1 174 ? 4.493 -3.837 -9.971 1.00 67.81 174 LEU A N 1
ATOM 1336 C CA . LEU A 1 174 ? 3.866 -3.373 -11.206 1.00 67.81 174 LEU A CA 1
ATOM 1337 C C . LEU A 1 174 ? 4.417 -4.121 -12.425 1.00 67.81 174 LEU A C 1
ATOM 1339 O O . LEU A 1 174 ? 3.647 -4.620 -13.240 1.00 67.81 174 LEU A O 1
ATOM 1343 N N . GLU A 1 175 ? 5.739 -4.253 -12.513 1.00 66.62 175 GLU A N 1
ATOM 1344 C CA . GLU A 1 175 ? 6.393 -4.970 -13.607 1.00 66.62 175 GLU A CA 1
ATOM 1345 C C . GLU A 1 175 ? 5.937 -6.437 -13.692 1.00 66.62 175 GLU A C 1
ATOM 1347 O O . GLU A 1 175 ? 5.570 -6.910 -14.765 1.00 66.62 175 GLU A O 1
ATOM 1352 N N . ASN A 1 176 ? 5.862 -7.136 -12.555 1.00 66.00 176 ASN A N 1
ATOM 1353 C CA . ASN A 1 176 ? 5.389 -8.523 -12.510 1.00 66.00 176 ASN A CA 1
ATOM 1354 C C . ASN A 1 176 ? 3.931 -8.688 -12.966 1.00 66.00 176 ASN A C 1
ATOM 1356 O O . ASN A 1 176 ? 3.565 -9.757 -13.449 1.00 66.00 176 ASN A O 1
ATOM 1360 N N . ILE A 1 177 ? 3.090 -7.665 -12.787 1.00 70.38 177 ILE A N 1
ATOM 1361 C CA . ILE A 1 177 ? 1.701 -7.684 -13.263 1.00 70.38 177 ILE A CA 1
ATOM 1362 C C . ILE A 1 177 ? 1.665 -7.476 -14.778 1.00 70.38 177 ILE A C 1
ATOM 1364 O O . ILE A 1 177 ? 0.977 -8.225 -15.463 1.00 70.38 177 ILE A O 1
ATOM 1368 N N . ILE A 1 178 ? 2.427 -6.507 -15.296 1.00 71.38 178 ILE A N 1
ATOM 1369 C CA . ILE A 1 178 ? 2.481 -6.204 -16.735 1.00 71.38 178 ILE A CA 1
ATOM 1370 C C . ILE A 1 178 ? 2.970 -7.415 -17.536 1.00 71.38 178 ILE A C 1
ATOM 1372 O O . ILE A 1 178 ? 2.404 -7.707 -18.579 1.00 71.38 178 ILE A O 1
ATOM 1376 N N . HIS A 1 179 ? 3.970 -8.151 -17.042 1.00 67.50 179 HIS A N 1
ATOM 1377 C CA . HIS A 1 179 ? 4.509 -9.326 -17.747 1.00 67.50 179 HIS A CA 1
ATOM 1378 C C . HIS A 1 179 ? 3.656 -10.596 -17.615 1.00 67.50 179 HIS A C 1
ATOM 1380 O O . HIS A 1 179 ? 4.005 -1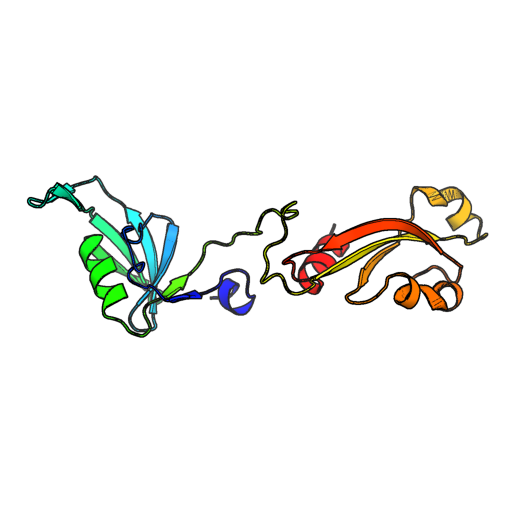1.621 -18.197 1.00 67.50 179 HIS A O 1
ATOM 1386 N N . ARG A 1 180 ? 2.592 -10.581 -16.803 1.00 69.81 180 ARG A N 1
ATOM 1387 C CA . ARG A 1 180 ? 1.731 -11.756 -16.578 1.00 69.81 180 ARG A CA 1
ATOM 1388 C C . ARG A 1 180 ? 0.535 -11.818 -17.534 1.00 69.81 180 ARG A C 1
ATOM 1390 O O . ARG A 1 180 ? -0.065 -12.886 -17.651 1.00 69.81 180 ARG A O 1
ATOM 1397 N N . VAL A 1 181 ? 0.164 -10.687 -18.128 1.00 51.16 181 VAL A N 1
ATOM 1398 C CA . VAL A 1 181 ? -0.948 -10.555 -19.084 1.00 51.16 181 VAL A CA 1
ATOM 1399 C C . VAL A 1 181 ? -0.423 -10.786 -20.492 1.00 51.16 181 VAL A C 1
ATOM 1401 O O . VAL A 1 181 ? -1.106 -11.520 -21.234 1.00 51.16 181 VAL A O 1
#

Secondary structure (DSSP, 8-state):
-HHHHTTSS-EEE----SSS------TT-EEEETTEEEEEEEEEEEEE-TTS-EEEEEEEEETTS-EEEEEHHHHHHHHHH-TT-EEEPP-----TT-SS--TT-----EEEEEEE----HHHHTTTTT-EEEEEESS-HHHHHTTGGG-GGGTTS-EEEEEEEE-SS--HHHHHHHHTT-

pLDDT: mean 76.65, std 16.74, range [35.47, 96.31]